Protein AF-A0A1M3J1Q8-F1 (afdb_monomer)

Structure (mmCIF, N/CA/C/O backbone):
data_AF-A0A1M3J1Q8-F1
#
_entry.id   AF-A0A1M3J1Q8-F1
#
loop_
_atom_site.group_PDB
_atom_site.id
_atom_site.type_symbol
_atom_site.label_atom_id
_atom_site.label_alt_id
_atom_site.label_comp_id
_atom_site.label_asym_id
_atom_site.label_entity_id
_atom_site.label_seq_id
_atom_site.pdbx_PDB_ins_code
_atom_site.Cartn_x
_atom_site.Cartn_y
_atom_site.Cartn_z
_atom_site.occupancy
_atom_site.B_iso_or_equiv
_atom_site.auth_seq_id
_atom_site.auth_comp_id
_atom_site.auth_asym_id
_atom_site.auth_atom_id
_atom_site.pdbx_PDB_model_num
ATOM 1 N N . MET A 1 1 ? 25.480 -14.286 28.466 1.00 45.16 1 MET A N 1
ATOM 2 C CA . MET A 1 1 ? 24.819 -15.029 27.370 1.00 45.16 1 MET A CA 1
ATOM 3 C C . MET A 1 1 ? 23.977 -14.061 26.547 1.00 45.16 1 MET A C 1
ATOM 5 O O . MET A 1 1 ? 22.916 -13.652 27.003 1.00 45.16 1 MET A O 1
ATOM 9 N N . SER A 1 2 ? 24.467 -13.628 25.382 1.00 55.34 2 SER A N 1
ATOM 10 C CA . SER A 1 2 ? 23.734 -12.711 24.496 1.00 55.34 2 SER A CA 1
ATOM 11 C C . SER A 1 2 ? 22.561 -13.431 23.836 1.00 55.34 2 SER A C 1
ATOM 13 O O . SER A 1 2 ? 22.767 -14.372 23.070 1.00 55.34 2 SER A O 1
ATOM 15 N N . ARG A 1 3 ? 21.330 -12.981 24.104 1.00 54.91 3 ARG A N 1
ATOM 16 C CA . ARG A 1 3 ? 20.157 -13.399 23.329 1.00 54.91 3 ARG A CA 1
ATOM 17 C C . ARG A 1 3 ? 20.303 -12.823 21.923 1.00 54.91 3 ARG A C 1
ATOM 19 O O . ARG A 1 3 ? 20.094 -11.632 21.721 1.00 54.91 3 ARG A O 1
ATOM 26 N N . ARG A 1 4 ? 20.670 -13.655 20.948 1.00 54.69 4 ARG A N 1
ATOM 27 C CA . ARG A 1 4 ? 20.463 -13.318 19.538 1.00 54.69 4 ARG A CA 1
ATOM 28 C C . ARG A 1 4 ? 18.956 -13.384 19.291 1.00 54.69 4 ARG A C 1
ATOM 30 O O . ARG A 1 4 ? 18.394 -14.475 19.238 1.00 54.69 4 ARG A O 1
ATOM 37 N N . LEU A 1 5 ? 18.296 -12.231 19.207 1.00 59.81 5 LEU A N 1
ATOM 38 C CA . LEU A 1 5 ? 16.976 -12.141 18.587 1.00 59.81 5 LEU A CA 1
ATOM 39 C C . LEU A 1 5 ? 17.159 -12.630 17.145 1.00 59.81 5 LEU A C 1
ATOM 41 O O . LEU A 1 5 ? 17.916 -12.025 16.392 1.00 59.81 5 LEU A O 1
ATOM 45 N N . LYS A 1 6 ? 16.555 -13.769 16.787 1.00 51.25 6 LYS A N 1
ATOM 46 C CA . LYS A 1 6 ? 16.444 -14.208 15.390 1.00 51.25 6 LYS A CA 1
ATOM 47 C C . LYS A 1 6 ? 15.556 -13.191 14.676 1.00 51.25 6 LYS A C 1
ATOM 49 O O . LYS A 1 6 ? 14.340 -13.355 14.648 1.00 51.25 6 LYS A O 1
ATOM 54 N N . THR A 1 7 ? 16.140 -12.115 14.174 1.00 60.50 7 THR A N 1
ATOM 55 C CA . THR A 1 7 ? 15.497 -11.327 13.132 1.00 60.50 7 THR A CA 1
ATOM 56 C C . THR A 1 7 ? 15.605 -12.112 11.828 1.00 60.50 7 THR A C 1
ATOM 58 O O . THR A 1 7 ? 16.592 -12.804 11.585 1.00 60.50 7 THR A O 1
ATOM 61 N N . ASP A 1 8 ? 14.549 -12.019 11.023 1.00 55.41 8 ASP A N 1
ATOM 62 C CA . ASP A 1 8 ? 14.542 -12.336 9.592 1.00 55.41 8 ASP A CA 1
ATOM 63 C C . ASP A 1 8 ? 14.237 -13.787 9.194 1.00 55.41 8 ASP A C 1
ATOM 65 O O . ASP A 1 8 ? 14.952 -14.419 8.419 1.00 55.41 8 ASP A O 1
ATOM 69 N N . ILE A 1 9 ? 13.065 -14.287 9.600 1.00 61.03 9 ILE A N 1
ATOM 70 C CA . ILE A 1 9 ? 12.331 -15.209 8.718 1.00 61.03 9 ILE A CA 1
ATOM 71 C C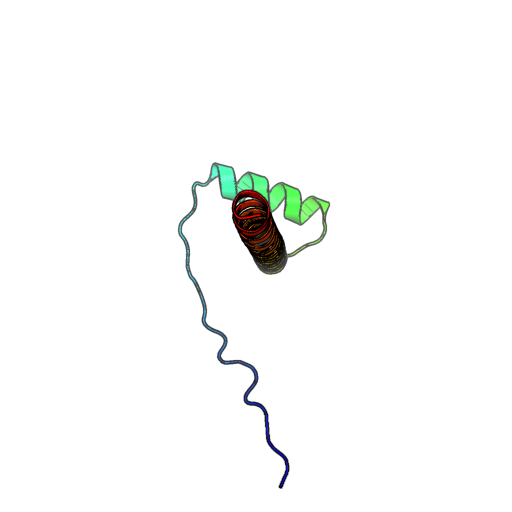 . ILE A 1 9 ? 11.617 -14.329 7.686 1.00 61.03 9 ILE A C 1
ATOM 73 O O . ILE A 1 9 ? 10.473 -13.928 7.881 1.00 61.03 9 ILE A O 1
ATOM 77 N N . SER A 1 10 ? 12.324 -13.962 6.614 1.0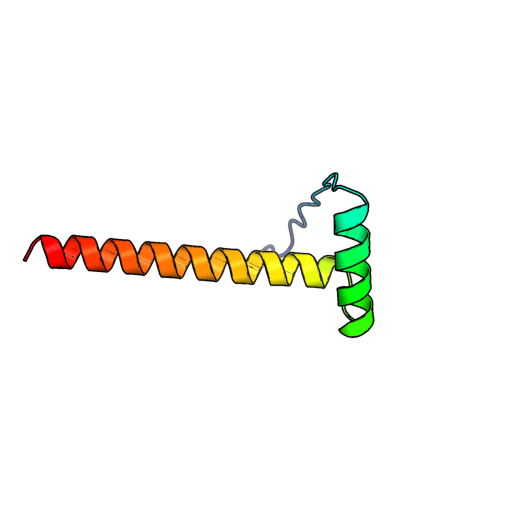0 65.50 10 SER A N 1
ATOM 78 C CA . SER A 1 10 ? 11.724 -13.280 5.463 1.00 65.50 10 SER A CA 1
ATOM 79 C C . SER A 1 10 ? 10.746 -14.242 4.783 1.00 65.50 10 SER A C 1
ATOM 81 O O . SER A 1 10 ? 11.135 -15.099 3.987 1.00 65.50 10 SER A O 1
ATOM 83 N N . THR A 1 11 ? 9.468 -14.154 5.142 1.00 78.50 11 THR A N 1
ATOM 84 C CA . THR A 1 11 ? 8.399 -14.884 4.466 1.00 78.50 11 THR A CA 1
ATOM 85 C C . THR A 1 11 ? 8.046 -14.133 3.185 1.00 78.50 11 THR A C 1
ATOM 87 O O . THR A 1 11 ? 7.476 -13.044 3.204 1.00 78.50 11 THR A O 1
ATOM 90 N N . LYS A 1 12 ? 8.447 -14.687 2.036 1.00 84.19 12 LYS A N 1
ATOM 91 C CA . LYS A 1 12 ? 8.072 -14.140 0.727 1.00 84.19 12 LYS A CA 1
ATOM 92 C C . LYS A 1 12 ? 6.584 -14.372 0.487 1.00 84.19 12 LYS A C 1
ATOM 94 O O . LYS A 1 12 ? 6.071 -15.451 0.768 1.00 84.19 12 LYS A O 1
ATOM 99 N N . ILE A 1 13 ? 5.919 -13.374 -0.083 1.00 84.56 13 ILE A N 1
ATOM 100 C CA . ILE A 1 13 ? 4.520 -13.452 -0.503 1.00 84.56 13 ILE A CA 1
ATOM 101 C C . ILE A 1 13 ? 4.485 -13.202 -2.012 1.00 84.56 13 ILE A C 1
ATOM 103 O O . ILE A 1 13 ? 5.193 -12.335 -2.520 1.00 84.56 13 ILE A O 1
ATOM 107 N N . SER A 1 14 ? 3.693 -13.985 -2.741 1.00 89.62 14 SER A N 1
ATOM 108 C CA . SER A 1 14 ? 3.411 -13.777 -4.164 1.00 89.62 14 SER A CA 1
ATOM 109 C C . SER A 1 14 ? 1.918 -13.544 -4.331 1.00 89.62 14 SER A C 1
ATOM 111 O O . SER A 1 14 ? 1.114 -14.289 -3.777 1.00 89.62 14 SER A O 1
ATOM 113 N N . LEU A 1 15 ? 1.553 -12.494 -5.062 1.00 87.69 15 LEU A N 1
ATOM 114 C CA . LEU A 1 15 ? 0.170 -12.081 -5.281 1.00 87.69 15 LEU A CA 1
ATOM 115 C C . LEU A 1 15 ? -0.049 -11.856 -6.775 1.00 87.69 15 LEU A C 1
ATOM 117 O O . LEU A 1 15 ? 0.846 -11.379 -7.472 1.00 87.69 15 LEU A O 1
ATOM 121 N N . SER A 1 16 ? -1.247 -12.185 -7.249 1.00 93.75 16 SER A N 1
ATOM 122 C CA . SER A 1 16 ? -1.713 -11.807 -8.580 1.00 93.75 16 SER A CA 1
ATOM 123 C C . SER A 1 16 ? -2.651 -10.615 -8.439 1.00 93.75 16 SER A C 1
ATOM 125 O O . SER A 1 16 ? -3.549 -10.632 -7.598 1.00 93.75 16 SER A O 1
ATOM 127 N N . LEU A 1 17 ? -2.413 -9.572 -9.229 1.00 92.12 17 LEU A N 1
ATOM 128 C CA . LEU A 1 17 ? -3.174 -8.327 -9.210 1.00 92.12 17 LEU A CA 1
ATOM 129 C C . LEU A 1 17 ? -3.654 -8.002 -10.630 1.00 92.12 17 LEU A C 1
ATOM 131 O O . LEU A 1 17 ? -2.972 -8.358 -11.598 1.00 92.12 17 LEU A O 1
ATOM 135 N N . PRO A 1 18 ? -4.795 -7.308 -10.780 1.00 97.38 18 PRO A N 1
ATOM 136 C CA . PRO A 1 18 ? -5.201 -6.752 -12.064 1.00 97.38 18 PRO A CA 1
ATOM 137 C C . PRO A 1 18 ? -4.113 -5.841 -12.642 1.00 97.38 18 PRO A C 1
ATOM 139 O O . PRO A 1 18 ? -3.478 -5.083 -11.908 1.00 97.38 18 PRO A O 1
ATOM 142 N N . LYS A 1 19 ? -3.924 -5.882 -13.967 1.00 95.44 19 LYS A N 1
ATOM 143 C CA . LYS A 1 19 ? -2.897 -5.074 -14.649 1.00 95.44 19 LYS A CA 1
ATOM 144 C C . LYS A 1 19 ? -3.077 -3.575 -14.411 1.00 95.44 19 LYS A C 1
ATOM 146 O O . LYS A 1 19 ? -2.105 -2.909 -14.086 1.00 95.44 19 LYS A O 1
ATOM 151 N N . SER A 1 20 ? -4.315 -3.085 -14.483 1.00 97.12 20 SER A N 1
ATOM 152 C CA . SER A 1 20 ? -4.639 -1.674 -14.240 1.00 97.12 20 SER A CA 1
ATOM 153 C C . SER A 1 20 ? -4.163 -1.197 -12.867 1.00 97.12 20 SER A C 1
ATOM 155 O O . SER A 1 20 ? -3.541 -0.150 -12.748 1.00 97.12 20 SER A O 1
ATOM 157 N N . MET A 1 21 ? -4.367 -2.013 -11.831 1.00 95.62 21 MET A N 1
ATOM 158 C CA . MET A 1 21 ? -3.920 -1.692 -10.478 1.00 95.62 21 MET A CA 1
ATOM 159 C C . MET A 1 21 ? -2.390 -1.640 -10.377 1.00 95.62 21 MET A C 1
ATOM 161 O O . MET A 1 21 ? -1.850 -0.776 -9.695 1.00 95.62 21 MET A O 1
ATOM 165 N N . LEU A 1 22 ? -1.677 -2.549 -11.050 1.00 94.94 22 LEU A N 1
ATOM 166 C CA . LEU A 1 22 ? -0.211 -2.521 -11.076 1.00 94.94 22 LEU A CA 1
ATOM 167 C C . LEU A 1 22 ? 0.330 -1.268 -11.776 1.00 94.94 22 LEU A C 1
ATOM 169 O O . LEU A 1 22 ? 1.283 -0.676 -11.283 1.00 94.94 22 LEU A O 1
ATOM 173 N N . GLU A 1 23 ? -0.290 -0.845 -12.877 1.00 96.50 23 GLU A N 1
ATOM 174 C CA . GLU A 1 23 ? 0.098 0.363 -13.620 1.00 96.50 23 GLU A CA 1
ATOM 175 C C . GLU A 1 23 ? -0.098 1.642 -12.790 1.00 96.50 23 GLU A C 1
ATOM 177 O O . GLU A 1 23 ? 0.767 2.524 -12.771 1.00 96.50 23 GLU A O 1
ATOM 182 N N . GLU A 1 24 ? -1.199 1.728 -12.042 1.00 96.31 24 GLU A N 1
ATOM 183 C CA . GLU A 1 24 ? -1.435 2.823 -11.097 1.00 96.31 24 GLU A CA 1
ATOM 184 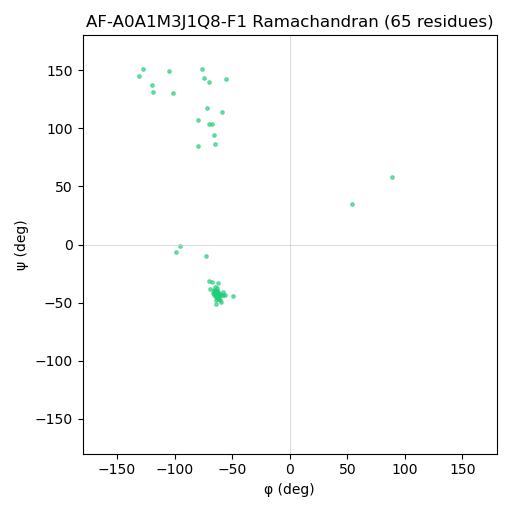C C . GLU A 1 24 ? -0.374 2.847 -9.988 1.00 96.31 24 GLU A C 1
ATOM 186 O O . GLU A 1 24 ? 0.221 3.892 -9.710 1.00 96.31 24 GLU A O 1
ATOM 191 N N . ILE A 1 25 ? -0.078 1.686 -9.389 1.00 95.06 25 ILE A N 1
ATOM 192 C CA . ILE A 1 25 ? 0.957 1.558 -8.352 1.00 95.06 25 ILE A CA 1
ATOM 193 C C . ILE A 1 25 ? 2.325 1.966 -8.902 1.00 95.06 25 ILE A C 1
ATOM 195 O O . ILE A 1 25 ? 3.064 2.681 -8.226 1.00 95.06 25 ILE A O 1
ATOM 199 N N . ASP A 1 26 ? 2.662 1.553 -10.121 1.00 95.12 26 ASP A N 1
ATOM 200 C CA . ASP A 1 26 ? 3.929 1.894 -10.770 1.00 95.12 26 ASP A CA 1
ATOM 201 C C . ASP A 1 26 ? 4.072 3.391 -11.006 1.00 95.12 26 ASP A C 1
ATOM 203 O O . ASP A 1 26 ? 5.139 3.956 -10.761 1.00 95.12 26 ASP A O 1
ATOM 207 N N . THR A 1 27 ? 2.984 4.042 -11.408 1.00 96.50 27 THR A N 1
ATOM 208 C CA . THR A 1 27 ? 2.945 5.493 -11.599 1.00 96.50 27 THR A CA 1
ATOM 209 C C . THR A 1 27 ? 3.217 6.220 -10.278 1.00 96.50 27 THR A C 1
ATOM 211 O O . THR A 1 27 ? 4.040 7.137 -10.224 1.00 96.50 27 THR A O 1
ATOM 214 N N . LEU A 1 28 ? 2.596 5.770 -9.182 1.00 95.50 28 LEU A N 1
ATOM 215 C CA . LEU A 1 28 ? 2.823 6.322 -7.841 1.00 95.50 28 LEU A CA 1
ATOM 216 C C . LEU A 1 28 ? 4.241 6.050 -7.329 1.00 95.50 28 LEU A C 1
ATOM 218 O O . LEU A 1 28 ? 4.870 6.937 -6.749 1.00 95.50 28 LEU A O 1
ATOM 222 N N . CYS A 1 29 ? 4.765 4.845 -7.551 1.00 95.94 29 CYS A N 1
ATOM 223 C CA . CYS A 1 29 ? 6.131 4.471 -7.190 1.00 95.94 29 CYS A CA 1
ATOM 224 C C . CYS A 1 29 ? 7.160 5.339 -7.928 1.00 95.94 29 CYS A C 1
ATOM 226 O O . CYS A 1 29 ? 8.101 5.833 -7.307 1.00 95.94 29 CYS A O 1
ATOM 228 N N . ALA A 1 30 ? 6.950 5.585 -9.225 1.00 94.88 30 ALA A N 1
ATOM 229 C CA . ALA A 1 30 ? 7.811 6.446 -10.030 1.00 94.88 30 ALA A CA 1
ATOM 230 C C . ALA A 1 30 ? 7.796 7.899 -9.533 1.00 94.88 30 ALA A C 1
ATOM 232 O O . ALA A 1 30 ? 8.854 8.507 -9.395 1.00 94.88 30 ALA A O 1
ATOM 233 N N . ALA A 1 31 ? 6.618 8.436 -9.205 1.00 95.81 31 ALA A N 1
ATOM 234 C CA . ALA A 1 31 ? 6.479 9.798 -8.692 1.00 95.81 31 ALA A CA 1
ATOM 235 C C . ALA A 1 31 ? 7.098 9.988 -7.294 1.00 95.81 31 ALA A C 1
ATOM 237 O O . ALA A 1 31 ? 7.587 11.068 -6.971 1.00 95.81 31 ALA A O 1
ATOM 238 N N . SER A 1 32 ? 7.074 8.945 -6.461 1.00 92.50 32 SER A N 1
ATOM 239 C CA . SER A 1 32 ? 7.567 8.982 -5.077 1.00 92.50 32 SER A CA 1
ATOM 240 C C . SER A 1 32 ? 9.005 8.483 -4.908 1.00 92.50 32 SER A C 1
ATOM 242 O O . SER A 1 32 ? 9.525 8.513 -3.795 1.00 92.50 32 SER A O 1
ATOM 244 N N . PHE A 1 33 ? 9.659 8.037 -5.989 1.00 93.44 33 PHE A N 1
ATOM 245 C CA . PHE A 1 33 ? 10.976 7.385 -5.958 1.00 93.44 33 PHE A CA 1
ATOM 246 C C . PHE A 1 33 ? 11.031 6.183 -4.998 1.00 93.44 33 PHE A C 1
ATOM 248 O O . PHE A 1 33 ? 12.054 5.904 -4.369 1.00 93.44 33 PHE A O 1
ATOM 255 N N . LEU A 1 34 ? 9.919 5.454 -4.889 1.00 93.62 34 LEU A N 1
ATOM 256 C CA . LEU A 1 34 ? 9.787 4.275 -4.040 1.00 93.62 34 LEU A CA 1
ATOM 257 C C . LEU A 1 34 ? 9.810 2.992 -4.870 1.00 93.62 34 LEU A C 1
ATOM 259 O O . LEU A 1 34 ? 9.342 2.936 -6.003 1.00 93.62 34 LEU A O 1
ATOM 263 N N . SER A 1 35 ? 10.323 1.914 -4.276 1.00 94.62 35 SER A N 1
ATOM 264 C CA . SER A 1 35 ? 10.146 0.577 -4.849 1.00 94.62 35 SER A CA 1
ATOM 265 C C . SER A 1 35 ? 8.727 0.064 -4.586 1.00 94.62 35 SER A C 1
ATOM 267 O O . SER A 1 35 ? 8.153 0.357 -3.535 1.00 94.62 35 SER A O 1
ATOM 269 N N . ARG A 1 36 ? 8.199 -0.793 -5.474 1.00 93.06 36 ARG A N 1
ATOM 270 C CA . ARG A 1 36 ? 6.904 -1.476 -5.264 1.00 93.06 36 ARG A CA 1
ATOM 271 C C . ARG A 1 36 ? 6.816 -2.133 -3.888 1.00 93.06 36 ARG A C 1
ATOM 273 O O . ARG A 1 36 ? 5.811 -2.003 -3.202 1.00 93.06 36 ARG A O 1
ATOM 280 N N . SER A 1 37 ? 7.877 -2.823 -3.467 1.00 92.06 37 SER A N 1
ATOM 281 C CA . SER A 1 37 ? 7.927 -3.494 -2.165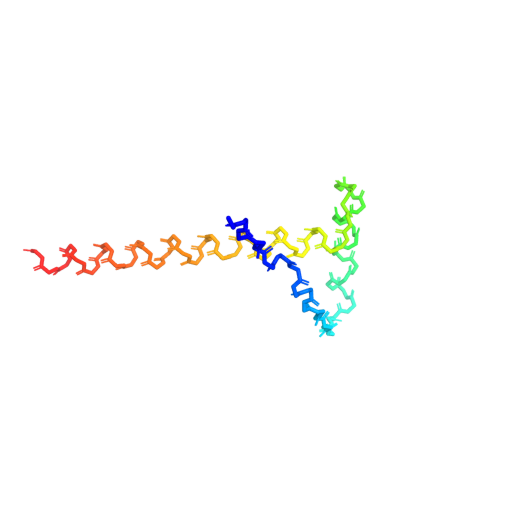 1.00 92.06 37 SER A CA 1
ATOM 282 C C . SER A 1 37 ? 7.784 -2.506 -1.009 1.00 92.06 37 SER A C 1
ATOM 284 O O . SER A 1 37 ? 7.019 -2.763 -0.084 1.00 92.06 37 SER A O 1
ATOM 286 N N . ALA A 1 38 ? 8.487 -1.371 -1.066 1.00 92.50 38 ALA A N 1
ATOM 287 C CA . ALA A 1 38 ? 8.363 -0.323 -0.056 1.00 92.50 38 ALA A CA 1
ATOM 288 C C . ALA A 1 38 ? 6.945 0.261 -0.033 1.00 92.50 38 ALA A C 1
ATOM 290 O O . ALA A 1 38 ? 6.372 0.409 1.044 1.00 92.50 38 ALA A O 1
ATOM 291 N N . TRP A 1 39 ? 6.355 0.497 -1.208 1.00 94.56 39 TRP A N 1
ATOM 292 C CA . TRP A 1 39 ? 4.982 0.979 -1.337 1.00 94.56 39 TRP A CA 1
ATOM 293 C C . TRP A 1 39 ? 3.969 0.008 -0.713 1.00 94.56 39 TRP A C 1
ATOM 295 O O . TRP A 1 39 ? 3.159 0.411 0.119 1.00 94.56 39 TRP A O 1
ATOM 305 N N . PHE A 1 40 ? 4.063 -1.293 -1.015 1.00 93.31 40 PHE A N 1
ATOM 306 C CA . PHE A 1 40 ? 3.188 -2.310 -0.418 1.00 93.31 40 PHE A CA 1
ATOM 307 C C . PHE A 1 40 ? 3.354 -2.415 1.098 1.00 93.31 40 PHE A C 1
ATOM 309 O O . PHE A 1 40 ? 2.363 -2.549 1.814 1.00 93.31 40 PHE A O 1
ATOM 316 N N . LEU A 1 41 ? 4.589 -2.356 1.603 1.00 92.44 41 LEU A N 1
ATOM 317 C CA . LEU A 1 41 ? 4.850 -2.397 3.042 1.00 92.44 41 LEU A CA 1
ATOM 318 C C . LEU A 1 41 ? 4.283 -1.168 3.755 1.00 92.44 41 LEU A C 1
ATOM 320 O O . LEU 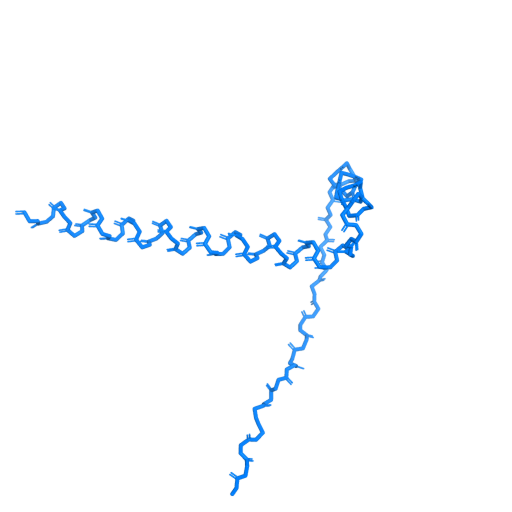A 1 41 ? 3.702 -1.303 4.832 1.00 92.44 41 LEU A O 1
ATOM 324 N N . GLN A 1 42 ? 4.416 0.013 3.152 1.00 93.88 42 GLN A N 1
ATOM 325 C CA . GLN A 1 42 ? 3.845 1.241 3.685 1.00 93.88 42 GLN A CA 1
ATOM 326 C C . GLN A 1 42 ? 2.314 1.171 3.705 1.00 93.88 42 GLN A C 1
ATOM 328 O O . GLN A 1 42 ? 1.716 1.346 4.765 1.00 93.88 42 GLN A O 1
ATOM 333 N N . ALA A 1 43 ? 1.689 0.812 2.583 1.00 93.88 43 ALA A N 1
ATOM 334 C CA . ALA A 1 43 ? 0.239 0.660 2.491 1.00 93.88 43 ALA A CA 1
ATOM 335 C C . ALA A 1 43 ? -0.300 -0.380 3.492 1.00 93.88 43 ALA A C 1
ATOM 337 O O . ALA A 1 43 ? -1.320 -0.162 4.149 1.00 93.88 43 ALA A O 1
ATOM 338 N N . ALA A 1 44 ? 0.404 -1.505 3.660 1.00 93.00 44 ALA A N 1
ATOM 339 C CA . ALA A 1 44 ? 0.045 -2.524 4.643 1.00 93.00 44 ALA A CA 1
ATOM 340 C C . ALA A 1 44 ? 0.124 -1.985 6.078 1.00 93.00 44 ALA A C 1
ATOM 342 O O . ALA A 1 44 ? -0.776 -2.236 6.881 1.00 93.00 44 ALA A O 1
ATOM 343 N N . ARG A 1 45 ? 1.174 -1.223 6.405 1.00 95.00 45 ARG A N 1
ATOM 344 C CA . ARG A 1 45 ? 1.341 -0.612 7.726 1.00 95.00 45 ARG A CA 1
ATOM 345 C C . ARG A 1 45 ? 0.240 0.400 8.025 1.00 95.00 45 ARG A C 1
ATOM 347 O O . ARG A 1 45 ? -0.369 0.316 9.088 1.00 95.00 45 ARG A O 1
ATOM 354 N N . GLU A 1 46 ? -0.046 1.297 7.088 1.00 95.25 46 GLU A N 1
ATOM 355 C CA . GLU A 1 46 ? -1.108 2.299 7.222 1.00 95.25 46 GLU A CA 1
ATOM 356 C C . GLU A 1 46 ? -2.473 1.636 7.449 1.00 95.25 46 GLU A C 1
ATOM 358 O O . GLU A 1 46 ? -3.220 2.026 8.350 1.00 95.25 46 GLU A O 1
ATOM 363 N N . LYS A 1 47 ? -2.776 0.567 6.699 1.00 94.69 47 LYS A N 1
ATOM 364 C CA . LYS A 1 47 ? -4.015 -0.196 6.881 1.00 94.69 47 LYS A CA 1
ATOM 365 C C . LYS A 1 47 ? -4.096 -0.857 8.260 1.00 94.69 47 LYS A C 1
ATOM 367 O O . LYS A 1 47 ? -5.129 -0.759 8.919 1.00 94.69 47 LYS A O 1
ATOM 372 N N . LEU A 1 48 ? -3.015 -1.487 8.723 1.00 94.44 48 LEU A N 1
ATOM 373 C CA . LEU A 1 48 ? -2.966 -2.114 10.048 1.00 94.44 48 LEU A CA 1
ATOM 374 C C . LEU A 1 48 ? -3.120 -1.096 11.182 1.00 94.44 48 LEU A C 1
ATOM 376 O O . LEU A 1 48 ? -3.795 -1.375 12.173 1.00 94.44 48 LEU A O 1
ATOM 380 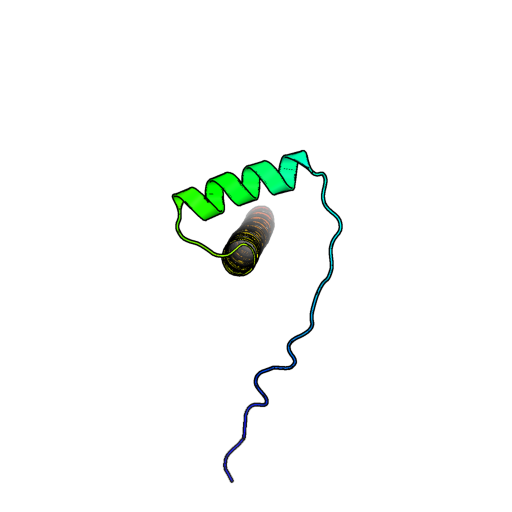N N . GLU A 1 49 ? -2.497 0.075 11.062 1.00 95.00 49 GLU A N 1
ATOM 381 C CA . GLU A 1 49 ? -2.629 1.150 12.047 1.00 95.00 49 GLU A CA 1
ATOM 382 C C . GLU A 1 49 ? -4.063 1.691 12.083 1.00 95.00 49 GLU A C 1
ATOM 384 O O . GLU A 1 49 ? -4.634 1.830 13.168 1.00 95.00 49 GLU A O 1
ATOM 389 N N . LYS A 1 50 ? -4.691 1.893 10.918 1.00 95.06 50 LYS A N 1
ATOM 390 C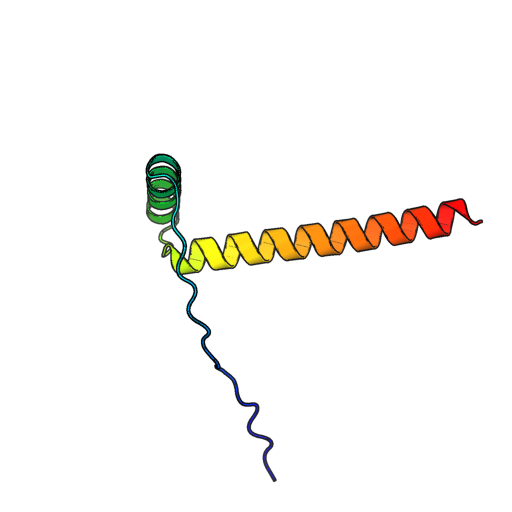 CA . LYS A 1 50 ? -6.095 2.310 10.826 1.00 95.06 50 LYS A CA 1
ATOM 391 C C . LYS A 1 50 ? -7.040 1.301 11.482 1.00 95.06 50 LYS A C 1
ATOM 393 O O . LYS A 1 50 ? -7.831 1.687 12.340 1.00 95.06 50 LYS A O 1
ATOM 398 N N . GLU A 1 51 ? -6.911 0.014 11.162 1.00 93.88 51 GLU A N 1
ATOM 399 C CA . GLU A 1 51 ? -7.745 -1.038 11.761 1.00 93.88 51 GLU A CA 1
ATOM 400 C C . GLU A 1 51 ? -7.539 -1.154 13.278 1.00 93.88 51 GLU A C 1
ATOM 402 O O . GLU A 1 51 ? -8.495 -1.378 14.024 1.00 93.88 51 GLU A O 1
ATOM 407 N N . ARG A 1 52 ? -6.304 -0.982 13.768 1.00 92.69 52 ARG A N 1
ATOM 408 C CA . ARG A 1 52 ? -6.027 -0.944 15.213 1.00 92.69 52 ARG A CA 1
ATOM 409 C C . ARG A 1 52 ? -6.747 0.217 15.886 1.00 92.69 52 ARG A C 1
ATOM 411 O O . ARG A 1 52 ? -7.363 0.018 16.928 1.00 92.69 52 ARG A O 1
ATOM 418 N N . LEU A 1 53 ? -6.691 1.410 15.297 1.00 92.38 53 LEU A N 1
ATOM 419 C CA . LEU A 1 53 ? -7.359 2.592 15.840 1.00 92.38 53 LEU A CA 1
ATOM 420 C C . LEU A 1 53 ? -8.885 2.449 15.815 1.00 92.38 53 LEU A C 1
ATOM 422 O O . LEU A 1 53 ? -9.537 2.803 16.795 1.00 92.38 53 LEU A O 1
ATOM 426 N N . GLU A 1 54 ? -9.460 1.906 14.743 1.00 92.94 54 GLU A N 1
ATOM 427 C CA . GLU A 1 54 ? -10.902 1.643 14.637 1.00 92.94 54 GLU A CA 1
ATOM 428 C C . GLU A 1 54 ? -11.380 0.619 15.675 1.00 92.94 54 GLU A C 1
ATOM 430 O O . GLU A 1 54 ? -12.393 0.836 16.348 1.00 92.94 54 GLU A O 1
ATOM 435 N N . LYS A 1 55 ? -10.617 -0.460 15.889 1.00 90.31 55 LYS A N 1
ATOM 436 C CA . LYS A 1 55 ? -10.896 -1.430 16.958 1.00 90.31 55 LYS A CA 1
ATOM 437 C C . LYS A 1 55 ? -10.819 -0.792 18.343 1.00 90.31 55 LYS A C 1
ATOM 439 O O . LYS A 1 55 ? -11.716 -0.984 19.152 1.00 90.31 55 LYS A O 1
ATOM 444 N N . SER A 1 56 ? -9.805 0.024 18.615 1.00 86.88 56 SER A N 1
ATOM 445 C CA . SER A 1 56 ? -9.718 0.734 19.897 1.00 86.88 56 SER A CA 1
ATOM 446 C C . SER A 1 56 ? -10.886 1.702 20.104 1.00 86.88 56 SER A C 1
ATOM 448 O O . SER A 1 56 ? -11.442 1.767 21.196 1.00 86.88 56 SER A O 1
ATOM 450 N N . ARG A 1 57 ? -11.301 2.432 19.061 1.00 85.75 57 ARG A N 1
ATOM 451 C CA . ARG A 1 57 ? -12.447 3.353 19.131 1.00 85.75 57 ARG A CA 1
ATOM 452 C C . ARG A 1 57 ? -13.762 2.624 19.395 1.00 85.75 57 ARG A C 1
ATOM 454 O O . ARG A 1 57 ? -14.516 3.072 20.251 1.00 85.75 57 ARG A O 1
ATOM 461 N N . SER A 1 58 ? -14.012 1.515 18.701 1.00 85.19 58 SER A N 1
ATOM 462 C CA . SER A 1 58 ? -15.223 0.704 18.907 1.00 85.19 58 SER A CA 1
ATOM 463 C C . SER A 1 58 ? -15.280 0.071 20.300 1.00 85.19 58 SER A C 1
ATOM 465 O O . SER A 1 58 ? -16.341 0.021 20.914 1.00 85.19 58 SER A O 1
ATOM 467 N N . LEU A 1 59 ? -14.140 -0.348 20.853 1.00 82.00 59 LEU A N 1
ATOM 468 C CA . LEU A 1 59 ? -14.079 -0.822 22.239 1.00 82.00 59 LEU A CA 1
ATOM 469 C C . LEU A 1 59 ? -14.409 0.293 23.241 1.00 82.00 59 LEU A C 1
ATOM 471 O O . LEU A 1 59 ? -15.156 0.064 24.187 1.00 82.00 59 LEU A O 1
ATOM 475 N N . ILE A 1 60 ? -13.895 1.507 23.022 1.00 81.94 60 ILE A N 1
ATOM 476 C CA . ILE A 1 60 ? -14.195 2.664 23.880 1.00 81.94 60 ILE A CA 1
ATOM 477 C C . ILE A 1 60 ? -15.674 3.057 23.788 1.00 81.94 60 ILE A C 1
ATOM 479 O O . ILE A 1 60 ? -16.262 3.387 24.814 1.00 81.94 60 ILE A O 1
ATOM 483 N N . SER A 1 61 ? -16.289 3.030 22.598 1.00 76.50 61 SER A N 1
ATOM 484 C CA . SER A 1 61 ? -17.723 3.327 22.473 1.00 76.50 61 SER A CA 1
ATOM 485 C C . SER A 1 61 ? -18.573 2.296 23.207 1.00 76.50 61 SER A C 1
ATOM 487 O O . SER A 1 61 ? -19.433 2.681 23.985 1.00 76.50 61 SER A O 1
ATOM 489 N N . HIS A 1 62 ? -18.264 1.003 23.068 1.00 74.75 62 HIS A N 1
ATOM 490 C CA . HIS A 1 62 ? -18.987 -0.041 23.794 1.00 74.75 62 HIS A CA 1
ATOM 491 C C . HIS A 1 62 ? -18.849 0.062 25.316 1.00 74.75 62 HIS A C 1
ATOM 493 O O . HIS A 1 62 ? -19.790 -0.276 26.023 1.00 74.75 62 HIS A O 1
ATOM 499 N N . LEU A 1 63 ? -17.707 0.528 25.829 1.00 70.75 63 LEU A N 1
ATOM 500 C CA . LEU A 1 63 ? -17.548 0.784 27.264 1.00 70.75 63 LEU A CA 1
ATOM 501 C C . LEU A 1 63 ? -18.390 1.974 27.739 1.00 70.75 63 LEU A C 1
ATOM 503 O O . LEU A 1 63 ? -18.950 1.905 28.824 1.00 70.75 63 LEU A O 1
ATOM 507 N N . LYS A 1 64 ? -18.506 3.034 26.930 1.00 72.94 64 LYS A N 1
ATOM 508 C CA . LYS A 1 64 ? -19.337 4.205 27.254 1.00 72.94 64 LYS A CA 1
ATOM 509 C C . LYS A 1 64 ? -20.834 3.922 27.206 1.00 72.94 64 LYS A C 1
ATOM 511 O O . LYS A 1 64 ? -21.569 4.534 27.960 1.00 72.94 64 LYS A O 1
ATOM 516 N N . ASP A 1 65 ? -21.275 3.014 26.340 1.00 67.88 65 ASP A N 1
ATOM 517 C CA . ASP A 1 65 ? -22.689 2.623 26.250 1.00 67.88 65 ASP A CA 1
ATOM 518 C C . ASP A 1 65 ? -23.143 1.745 27.440 1.00 67.88 65 ASP A C 1
ATOM 520 O O . ASP A 1 65 ? -24.332 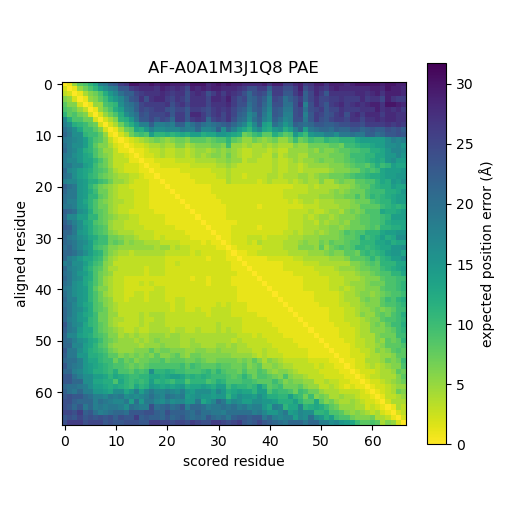1.459 27.577 1.00 67.88 65 ASP A O 1
ATOM 524 N N . LEU A 1 66 ? -22.202 1.283 28.275 1.00 62.84 66 LEU A N 1
ATOM 525 C CA . LEU A 1 66 ? -22.453 0.471 29.472 1.00 62.84 66 LEU A CA 1
ATOM 526 C C . LEU A 1 66 ? -22.451 1.284 30.783 1.00 62.84 66 LEU A C 1
ATOM 528 O O . LEU A 1 66 ? -22.765 0.707 31.826 1.00 62.84 66 LEU A O 1
ATOM 532 N N . GLU A 1 67 ? -22.095 2.574 30.740 1.00 52.06 67 GLU A N 1
ATOM 533 C CA . GLU A 1 67 ? -22.204 3.534 31.859 1.00 52.06 67 GLU A CA 1
ATOM 534 C C . GLU A 1 67 ? -23.531 4.306 31.804 1.00 52.06 67 GLU A C 1
ATOM 536 O O . GLU A 1 67 ? -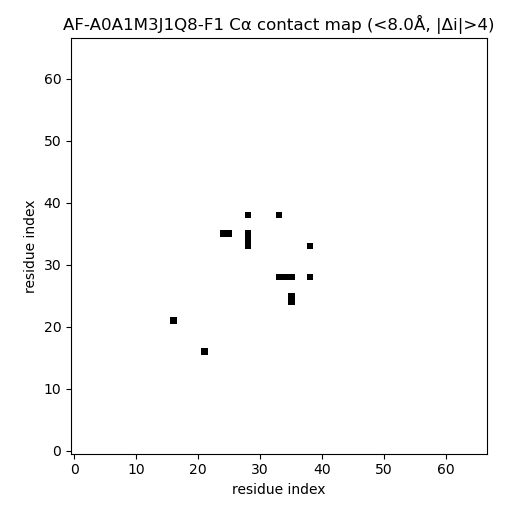24.126 4.505 32.889 1.00 52.06 67 GLU A O 1
#

Nearest PDB structures (foldseek):
  7vp3-assembly2_G  TM=5.352E-01  e=4.965E+00  Arabidopsis thaliana
  8ip8-assembly1_eb  TM=5.168E-01  e=9.324E+00  Triticum aestivum
  7odt-assembly1_a  TM=4.020E-01  e=5.372E+00  Homo sapiens

Solvent-accessible surface area (backbone atoms only — not comparable to full-atom values): 4277 Å² total; per-residue (Å²): 134,84,82,77,77,85,76,77,85,80,78,84,83,88,84,89,74,62,67,70,60,52,52,54,51,49,53,51,22,64,77,67,77,44,53,69,68,56,51,52,53,50,54,50,49,56,52,53,53,51,53,50,51,52,52,53,49,54,54,52,50,58,54,60,77,73,109

Radius of gyration: 18.79 Å; Cα contacts (8 Å, |Δi|>4): 8; chains: 1; bounding box: 48×25×46 Å

pLDDT: mean 84.48, std 14.73, range [45.16, 97.38]

Secondary structure (DSSP, 8-state):
------------------HHHHHHHHHHHHHHT--HHHHHHHHHHHHHHHHHHHHHHHHHHHHHTT-

Sequence (67 aa):
MSRRLKTDISTKISLSLPKSMLEEIDTLCAASFLSRSAWFLQAAREKLEKERLEKSRSLISHLKDLE

Mean predicted aligned error: 9.23 Å

Foldseek 3Di:
DDPDPPPDPPDDDDDDDDPVVVVVLVVVCVVVVHDSVRVVVVVVVVVVVVVVVVVVVVVVVVVVVVD